Protein AF-A0A1H4DW10-F1 (afdb_monomer_lite)

Secondary structure (DSSP, 8-state):
-HHHHHHHHHHHHHHHHHHHHHHHHHHHHHHHHHHHHHHT-TTHHHHHHHHHHHSHHHHHHHHHTT----HHHHHHHHHHHHHT--HHHHT-TTSSSTT--

InterPro domains:
  IPR046247 Protein of unknown function DUF6280 [PF19796] (14-100)

Radius of gyration: 17.22 Å; chains: 1; bounding box: 52×32×48 Å

Foldseek 3Di:
DVVVVVVVVVVVVVLVVQLVVLLVVLLVLLQVLLVCCVPVHHPRSLVSLLVQLPDPVVCVSCVSNVHHSDVVVSVVSSVSSNVSDRSVVVPDPDPPPPPPD

Structure (mmCIF, N/CA/C/O backbone):
data_AF-A0A1H4DW10-F1
#
_entry.id   AF-A0A1H4DW10-F1
#
loop_
_atom_site.group_PDB
_atom_site.id
_atom_site.type_symbol
_atom_site.label_atom_id
_atom_site.label_alt_id
_atom_site.label_comp_id
_atom_site.label_asym_id
_atom_site.label_entity_id
_atom_site.label_seq_id
_atom_site.pdbx_PDB_ins_code
_atom_site.Cartn_x
_atom_site.Cartn_y
_atom_site.Cartn_z
_atom_site.occupancy
_atom_site.B_iso_or_equiv
_atom_site.auth_seq_id
_atom_site.auth_comp_id
_atom_site.auth_asym_id
_atom_site.auth_atom_id
_atom_site.pdbx_PDB_model_num
ATOM 1 N N . MET A 1 1 ? 27.324 -4.726 -30.928 1.00 59.50 1 MET A N 1
ATOM 2 C CA . MET A 1 1 ? 25.911 -4.898 -31.332 1.00 59.50 1 MET A CA 1
ATOM 3 C C . MET A 1 1 ? 25.207 -5.984 -30.522 1.00 59.50 1 MET A C 1
ATOM 5 O O . MET A 1 1 ? 24.262 -5.635 -29.838 1.00 59.50 1 MET A O 1
ATOM 9 N N . PHE A 1 2 ? 25.653 -7.252 -30.521 1.00 62.72 2 PHE A N 1
ATOM 10 C CA . PHE A 1 2 ? 25.025 -8.295 -29.680 1.00 62.72 2 PHE A CA 1
ATOM 11 C C . PHE A 1 2 ? 25.222 -8.064 -28.166 1.00 62.72 2 PHE A C 1
ATOM 13 O O . PHE A 1 2 ? 24.269 -8.185 -27.410 1.00 62.72 2 PHE A O 1
ATOM 20 N N . ASP A 1 3 ? 26.404 -7.600 -27.751 1.00 72.62 3 ASP A N 1
ATOM 21 C CA . ASP A 1 3 ? 26.753 -7.374 -26.334 1.00 72.62 3 ASP A CA 1
ATOM 22 C C . ASP A 1 3 ? 25.940 -6.236 -25.664 1.00 72.62 3 ASP A C 1
ATOM 24 O O . ASP A 1 3 ? 25.493 -6.340 -24.525 1.00 72.62 3 ASP A O 1
ATOM 28 N N . GLU A 1 4 ? 25.651 -5.156 -26.402 1.00 73.12 4 GLU A N 1
ATOM 29 C CA . GLU A 1 4 ? 24.793 -4.054 -25.925 1.00 73.12 4 GLU A CA 1
ATOM 30 C C . GLU A 1 4 ? 23.323 -4.478 -25.817 1.00 73.12 4 GLU A C 1
ATOM 32 O O . GLU A 1 4 ? 22.609 -4.047 -24.911 1.00 73.12 4 GLU A O 1
ATOM 37 N N . MET A 1 5 ? 22.870 -5.335 -26.735 1.00 69.62 5 MET A N 1
ATOM 38 C CA . MET A 1 5 ? 21.503 -5.849 -26.751 1.00 69.62 5 MET A CA 1
ATOM 39 C C . MET A 1 5 ? 21.269 -6.822 -25.587 1.00 69.62 5 MET A C 1
ATOM 41 O O . MET A 1 5 ? 20.242 -6.728 -24.913 1.00 69.62 5 MET A O 1
ATOM 45 N N . ASP A 1 6 ? 22.253 -7.672 -25.285 1.00 70.69 6 ASP A N 1
ATOM 46 C CA . ASP A 1 6 ? 22.239 -8.562 -24.120 1.00 70.69 6 ASP A CA 1
ATOM 47 C C . ASP A 1 6 ? 22.325 -7.783 -22.796 1.00 70.69 6 ASP A C 1
ATOM 49 O O . ASP A 1 6 ? 21.583 -8.081 -21.855 1.00 70.69 6 ASP A O 1
ATOM 53 N N . ALA A 1 7 ? 23.143 -6.727 -22.720 1.00 70.62 7 ALA A N 1
ATOM 54 C CA . ALA A 1 7 ? 23.207 -5.850 -21.548 1.00 70.62 7 ALA A CA 1
ATOM 55 C C . ALA A 1 7 ? 21.872 -5.126 -21.282 1.00 70.62 7 ALA A C 1
ATOM 57 O O . ALA A 1 7 ? 21.419 -5.047 -20.134 1.00 70.62 7 ALA A O 1
ATOM 58 N N . LEU A 1 8 ? 21.203 -4.641 -22.336 1.00 72.19 8 LEU A N 1
ATOM 59 C CA . LEU A 1 8 ? 19.864 -4.052 -22.241 1.00 72.19 8 LEU A CA 1
ATOM 60 C C . LEU A 1 8 ? 18.824 -5.086 -21.793 1.00 72.19 8 LEU A C 1
ATOM 62 O O . LEU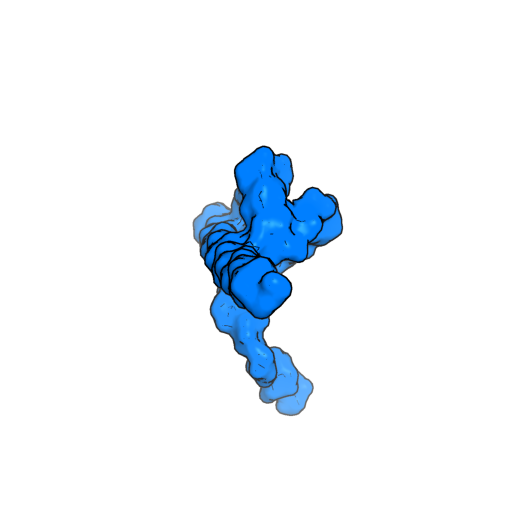 A 1 8 ? 18.044 -4.801 -20.883 1.00 72.19 8 LEU A O 1
ATOM 66 N N . ALA A 1 9 ? 18.833 -6.290 -22.374 1.00 68.06 9 ALA A N 1
ATOM 67 C CA . ALA A 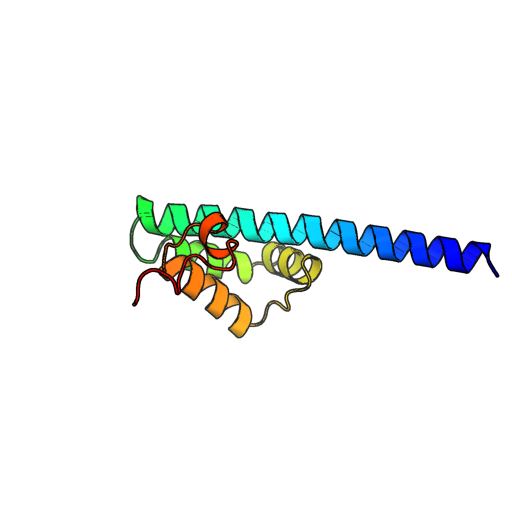1 9 ? 17.923 -7.374 -22.002 1.00 68.06 9 ALA A CA 1
ATOM 68 C C . ALA A 1 9 ? 18.100 -7.796 -20.533 1.00 68.06 9 ALA A C 1
ATOM 70 O O . ALA A 1 9 ? 17.117 -7.959 -19.803 1.00 68.06 9 ALA A O 1
ATOM 71 N N . TRP A 1 10 ? 19.346 -7.898 -20.061 1.00 65.75 10 TRP A N 1
ATOM 72 C CA . TRP A 1 10 ? 19.650 -8.172 -18.659 1.00 65.75 10 TRP A CA 1
ATOM 73 C C . TRP A 1 10 ? 19.153 -7.055 -17.735 1.00 65.75 10 TRP A C 1
ATOM 75 O O . TRP A 1 10 ? 18.532 -7.337 -16.708 1.00 65.75 10 TRP A O 1
ATOM 85 N N . GLY A 1 11 ? 19.366 -5.791 -18.113 1.00 78.06 11 GLY A N 1
ATOM 86 C CA . GLY A 1 11 ? 18.867 -4.625 -17.382 1.00 78.06 11 GLY A CA 1
ATOM 87 C C . GLY A 1 11 ? 17.340 -4.606 -17.259 1.00 78.06 11 GLY A C 1
ATOM 88 O O . GLY A 1 11 ? 16.816 -4.378 -16.168 1.00 78.06 11 GLY A O 1
ATOM 89 N N . GLN A 1 12 ? 16.621 -4.928 -18.338 1.00 78.19 12 GLN A N 1
ATOM 90 C CA . GLN A 1 12 ? 15.158 -5.046 -18.319 1.00 78.19 12 GLN A CA 1
ATOM 91 C C . GLN A 1 12 ? 14.692 -6.172 -17.388 1.00 78.19 12 GLN A C 1
ATOM 93 O O . GLN A 1 12 ? 13.848 -5.948 -16.521 1.00 78.19 12 GLN A O 1
ATOM 98 N N . ALA A 1 13 ? 15.301 -7.357 -17.479 1.00 79.19 13 ALA A N 1
ATOM 99 C CA . ALA A 1 13 ? 14.953 -8.485 -16.616 1.00 79.19 13 ALA A CA 1
ATOM 100 C C . ALA A 1 13 ? 15.219 -8.196 -15.123 1.00 79.19 13 ALA A C 1
ATOM 102 O O . ALA A 1 13 ? 14.480 -8.672 -14.256 1.00 79.19 13 ALA A O 1
ATOM 103 N N . GLN A 1 14 ? 16.262 -7.419 -14.802 1.00 81.31 14 GLN A N 1
ATOM 104 C CA . GLN A 1 14 ? 16.506 -6.925 -13.442 1.00 81.31 14 GLN A CA 1
ATOM 105 C C . GLN A 1 14 ? 15.432 -5.922 -13.000 1.00 81.31 14 GLN A C 1
ATOM 107 O O . GLN A 1 14 ? 14.930 -6.031 -11.880 1.00 81.31 14 GLN A O 1
ATOM 112 N N . GLY A 1 15 ? 15.031 -4.997 -13.876 1.00 86.31 15 GLY A N 1
ATOM 113 C CA . GLY A 1 15 ? 13.943 -4.049 -13.621 1.00 86.31 15 GLY A CA 1
ATOM 114 C C . GLY A 1 15 ? 12.611 -4.741 -13.315 1.00 86.31 15 GLY A C 1
ATOM 115 O O . GLY A 1 15 ? 11.937 -4.389 -12.346 1.00 86.31 15 GLY A O 1
ATOM 116 N N . ASP A 1 16 ? 12.270 -5.788 -14.066 1.00 88.94 16 ASP A N 1
ATOM 117 C CA . ASP A 1 16 ? 11.058 -6.582 -13.836 1.00 88.94 16 ASP A CA 1
ATOM 118 C C . ASP A 1 16 ? 11.092 -7.331 -12.501 1.00 88.94 16 ASP A C 1
ATOM 120 O O . ASP A 1 16 ? 10.090 -7.385 -11.781 1.00 88.94 16 ASP A O 1
ATOM 124 N N . ARG A 1 17 ? 12.246 -7.898 -12.131 1.00 88.50 17 ARG A N 1
ATOM 125 C CA . ARG A 1 17 ? 12.426 -8.524 -10.812 1.00 88.50 17 ARG A CA 1
ATOM 126 C C . ARG A 1 17 ? 12.283 -7.505 -9.687 1.00 88.50 17 ARG A C 1
ATOM 128 O O . ARG A 1 17 ? 11.578 -7.781 -8.719 1.00 88.50 17 ARG A O 1
ATOM 135 N N . ALA A 1 18 ? 12.889 -6.327 -9.827 1.00 89.94 18 ALA A N 1
ATOM 136 C CA . ALA A 1 18 ? 12.760 -5.252 -8.851 1.00 89.94 18 ALA A CA 1
ATOM 137 C C . ALA A 1 18 ? 11.295 -4.817 -8.692 1.00 89.94 18 ALA A C 1
ATOM 139 O O . ALA A 1 18 ? 10.801 -4.735 -7.570 1.00 89.94 18 ALA A O 1
ATOM 140 N N . ARG A 1 19 ? 10.556 -4.646 -9.796 1.00 93.31 19 ARG A N 1
ATOM 141 C CA . ARG A 1 19 ? 9.123 -4.309 -9.764 1.00 93.31 19 ARG A CA 1
ATOM 142 C C . ARG A 1 19 ? 8.298 -5.337 -8.990 1.00 93.31 19 ARG A C 1
ATOM 144 O O . ARG A 1 19 ? 7.441 -4.960 -8.191 1.00 93.31 19 ARG A O 1
ATOM 151 N N . LYS A 1 20 ? 8.573 -6.631 -9.184 1.00 93.06 20 LYS A N 1
ATOM 152 C CA . LYS A 1 20 ? 7.917 -7.717 -8.432 1.00 93.06 20 LYS A CA 1
ATOM 153 C C . LYS A 1 20 ? 8.223 -7.644 -6.936 1.00 93.06 20 LYS A C 1
ATOM 155 O O . LYS A 1 20 ? 7.313 -7.827 -6.133 1.00 93.06 20 LYS A O 1
ATOM 160 N N . LEU A 1 21 ? 9.464 -7.329 -6.562 1.00 94.56 21 LEU A N 1
ATOM 161 C CA . LEU A 1 21 ? 9.839 -7.124 -5.159 1.00 94.56 21 LEU A CA 1
ATOM 162 C C . LEU A 1 21 ? 9.067 -5.952 -4.542 1.00 94.56 21 LEU A C 1
ATOM 164 O O . LEU A 1 21 ? 8.462 -6.122 -3.489 1.00 94.56 21 LEU A O 1
ATOM 168 N N . PHE A 1 22 ? 8.998 -4.801 -5.216 1.00 96.00 22 PHE A N 1
ATOM 169 C CA . PHE A 1 22 ? 8.210 -3.659 -4.732 1.00 96.00 22 PHE A CA 1
ATOM 170 C C . PHE A 1 22 ? 6.710 -3.959 -4.671 1.00 96.00 22 PHE A C 1
ATOM 172 O O . PHE A 1 22 ? 6.046 -3.551 -3.724 1.00 96.00 22 PHE A O 1
ATOM 179 N N . SER A 1 23 ? 6.180 -4.735 -5.617 1.00 94.88 23 SER A N 1
ATOM 180 C CA . SER A 1 23 ? 4.789 -5.201 -5.561 1.00 94.88 23 SER A CA 1
ATOM 181 C C . SER A 1 23 ? 4.532 -6.047 -4.311 1.00 94.88 23 SER A C 1
ATOM 183 O O . SER A 1 23 ? 3.523 -5.860 -3.640 1.00 94.88 23 SER A O 1
ATOM 185 N N . ALA A 1 24 ? 5.467 -6.928 -3.940 1.00 94.50 24 ALA A N 1
ATOM 186 C CA . ALA A 1 24 ? 5.3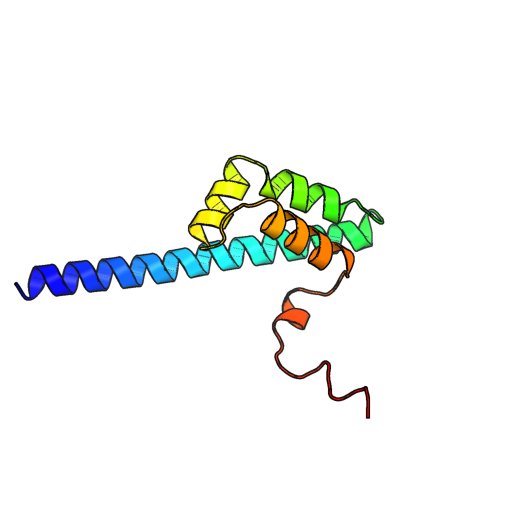67 -7.704 -2.706 1.00 94.50 24 ALA A CA 1
ATOM 187 C C . ALA A 1 24 ? 5.384 -6.816 -1.447 1.00 94.50 24 ALA A C 1
ATOM 189 O O . ALA A 1 24 ? 4.660 -7.105 -0.497 1.00 94.50 24 ALA A O 1
ATOM 190 N N . VAL A 1 25 ? 6.135 -5.706 -1.454 1.00 96.31 25 VAL A N 1
ATOM 191 C CA . VAL A 1 25 ? 6.082 -4.701 -0.374 1.00 96.31 25 VAL A CA 1
ATOM 192 C C . VAL A 1 25 ? 4.679 -4.102 -0.260 1.00 96.31 25 VAL A C 1
ATOM 194 O O . 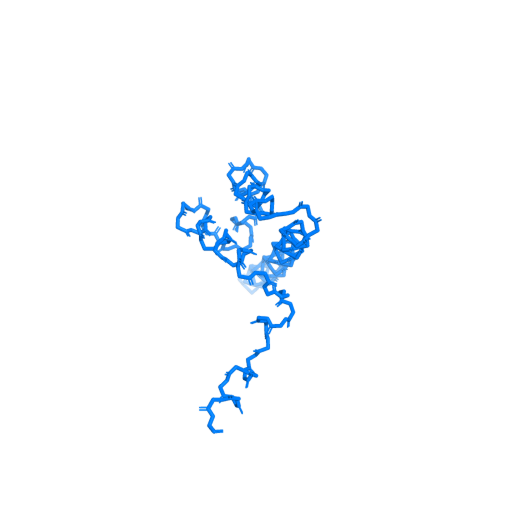VAL A 1 25 ? 4.147 -4.019 0.843 1.00 96.31 25 VAL A O 1
ATOM 197 N N . VAL A 1 26 ? 4.044 -3.739 -1.380 1.00 96.75 26 VAL A N 1
ATOM 198 C CA . VAL A 1 26 ? 2.666 -3.209 -1.383 1.00 96.75 26 VAL A CA 1
ATOM 199 C C . VAL A 1 26 ? 1.682 -4.220 -0.784 1.00 96.75 26 VAL A C 1
ATOM 201 O O . VAL A 1 26 ? 0.841 -3.841 0.029 1.00 96.75 26 VAL A O 1
ATOM 204 N N . LEU A 1 27 ? 1.806 -5.506 -1.132 1.00 94.94 27 LEU A N 1
ATOM 205 C CA . LEU A 1 27 ? 0.965 -6.566 -0.563 1.00 94.94 27 LEU A CA 1
ATOM 206 C C . LEU A 1 27 ? 1.160 -6.709 0.954 1.00 94.94 27 LEU A C 1
ATOM 208 O O . LEU A 1 27 ? 0.176 -6.858 1.674 1.00 94.94 27 LEU A O 1
ATOM 212 N N . ALA A 1 28 ? 2.398 -6.616 1.445 1.00 95.12 28 ALA A N 1
ATOM 213 C CA . ALA A 1 28 ? 2.686 -6.684 2.878 1.00 95.12 28 ALA A CA 1
ATOM 214 C C . ALA A 1 28 ? 2.057 -5.511 3.648 1.00 95.12 28 ALA A C 1
ATOM 216 O O . ALA A 1 28 ? 1.413 -5.720 4.673 1.00 95.12 28 ALA A O 1
ATOM 217 N N . VAL A 1 29 ? 2.170 -4.287 3.118 1.00 96.94 29 VAL A N 1
ATOM 218 C CA . VAL A 1 29 ? 1.546 -3.098 3.723 1.00 96.94 29 VAL A CA 1
ATOM 219 C C . VAL A 1 29 ? 0.016 -3.218 3.733 1.00 96.94 29 VAL A C 1
ATOM 221 O O . VAL A 1 29 ? -0.628 -2.816 4.702 1.00 96.94 29 VAL A O 1
ATOM 224 N N . LEU A 1 30 ? -0.584 -3.795 2.685 1.00 96.62 30 LEU A N 1
ATOM 225 C CA . LEU A 1 30 ? -2.024 -4.061 2.645 1.00 96.62 30 LEU A CA 1
ATOM 226 C C . LEU A 1 30 ? -2.461 -5.083 3.701 1.00 96.62 30 LEU A C 1
ATOM 228 O O . LEU A 1 30 ? -3.483 -4.866 4.350 1.00 96.62 30 LEU A O 1
ATOM 232 N N . ASP A 1 31 ? -1.706 -6.166 3.898 1.00 95.50 31 ASP A N 1
ATOM 233 C CA . ASP A 1 31 ? -2.006 -7.159 4.936 1.00 95.50 31 ASP A CA 1
ATOM 234 C C . ASP A 1 31 ? -1.936 -6.545 6.347 1.00 95.50 31 ASP A C 1
ATOM 236 O O . ASP A 1 31 ? -2.811 -6.815 7.179 1.00 95.50 31 ASP A O 1
ATOM 240 N N . ASP A 1 32 ? -0.954 -5.676 6.609 1.00 95.75 32 ASP A N 1
ATOM 241 C CA . ASP A 1 32 ? -0.847 -4.942 7.876 1.00 95.75 32 ASP A CA 1
ATOM 242 C C . ASP A 1 32 ? -2.033 -3.988 8.078 1.00 95.75 32 ASP A C 1
ATOM 244 O O . ASP A 1 32 ? -2.672 -4.005 9.131 1.00 95.75 32 ASP A O 1
ATOM 248 N N . ALA A 1 33 ? -2.415 -3.230 7.048 1.00 97.12 33 ALA A N 1
ATOM 249 C CA . ALA A 1 33 ? -3.568 -2.337 7.117 1.00 97.12 33 ALA A CA 1
ATOM 250 C C . ALA A 1 33 ? -4.892 -3.100 7.328 1.00 97.12 33 ALA A C 1
ATOM 252 O O . ALA A 1 33 ? -5.710 -2.699 8.153 1.00 97.12 33 ALA A O 1
ATOM 253 N N . VAL A 1 34 ? -5.104 -4.236 6.652 1.00 95.88 34 VAL A N 1
ATOM 254 C CA . VAL A 1 34 ? -6.274 -5.111 6.878 1.00 95.88 34 VAL A CA 1
ATOM 255 C C . VAL A 1 34 ? -6.294 -5.651 8.307 1.00 95.88 34 VAL A C 1
ATOM 257 O O . VAL A 1 34 ? -7.355 -5.780 8.924 1.00 95.88 34 VAL A O 1
ATOM 260 N N . ARG A 1 35 ? -5.129 -6.000 8.854 1.00 94.75 35 ARG A N 1
ATOM 261 C CA . ARG A 1 35 ? -5.012 -6.446 10.241 1.00 94.75 35 ARG A CA 1
ATOM 262 C C . ARG A 1 35 ? -5.384 -5.327 11.214 1.00 94.75 35 ARG A C 1
ATOM 264 O O . ARG A 1 35 ? -6.088 -5.616 12.184 1.00 94.75 35 ARG A O 1
ATOM 271 N N . ASP A 1 36 ? -4.938 -4.102 10.971 1.00 94.88 36 ASP A N 1
ATOM 272 C CA . ASP A 1 36 ? -5.252 -2.940 11.807 1.00 94.88 36 ASP A CA 1
ATOM 273 C C . ASP A 1 36 ? -6.744 -2.600 11.763 1.00 94.88 36 ASP A C 1
ATOM 275 O O . ASP A 1 36 ? -7.357 -2.422 12.817 1.00 94.88 36 ASP A O 1
ATOM 279 N N . GLU A 1 37 ? -7.357 -2.645 10.576 1.00 95.50 37 GLU A N 1
ATOM 280 C CA . GLU A 1 37 ? -8.804 -2.462 10.385 1.00 95.50 37 GLU A CA 1
ATOM 281 C C . GLU A 1 37 ? -9.625 -3.445 11.241 1.00 95.50 37 GLU A C 1
ATOM 283 O O . GLU A 1 37 ? -10.657 -3.088 11.807 1.00 95.50 37 GLU A O 1
ATOM 288 N N . LYS A 1 38 ? -9.143 -4.686 11.394 1.00 92.25 38 LYS A N 1
ATOM 289 C CA . LYS A 1 38 ? -9.801 -5.725 12.205 1.00 92.25 38 LYS A CA 1
ATOM 290 C C . LYS A 1 38 ? -9.516 -5.631 13.700 1.00 92.25 38 LYS A C 1
ATOM 292 O O . LYS A 1 38 ? -10.372 -6.004 14.497 1.00 92.25 38 LYS A O 1
ATOM 297 N N . LYS A 1 39 ? -8.293 -5.258 14.088 1.00 93.81 39 LYS A N 1
ATOM 298 C CA . LYS A 1 39 ? -7.833 -5.333 15.487 1.00 93.81 39 LYS A CA 1
ATOM 299 C C . LYS A 1 39 ? -8.063 -4.050 16.268 1.00 93.81 39 LYS A C 1
ATOM 301 O O . LYS A 1 39 ? -8.378 -4.128 17.450 1.00 93.81 39 LYS A O 1
ATOM 306 N N . ILE A 1 40 ? -7.838 -2.902 15.637 1.00 92.06 40 ILE A N 1
ATOM 307 C CA . ILE A 1 40 ? -7.918 -1.591 16.287 1.00 92.06 40 ILE A CA 1
ATOM 308 C C . ILE A 1 40 ? -9.353 -1.074 16.198 1.00 92.06 40 ILE A C 1
ATOM 310 O O . ILE A 1 40 ? -9.912 -0.620 17.192 1.00 92.06 40 ILE A O 1
ATOM 314 N N . GLY A 1 41 ? -9.962 -1.203 15.022 1.00 87.56 41 GLY A N 1
ATOM 315 C CA . GLY A 1 41 ? -11.353 -0.853 14.782 1.00 87.56 41 GLY A CA 1
ATOM 316 C C . GLY A 1 41 ? -11.571 -0.257 13.391 1.00 87.56 41 GLY A C 1
ATOM 317 O O . GLY A 1 41 ? -10.601 0.031 12.680 1.00 87.56 41 GLY A O 1
ATOM 318 N N . PRO A 1 42 ? -12.843 -0.049 13.008 1.00 90.62 42 PRO A N 1
ATOM 319 C CA . PRO A 1 42 ? -13.198 0.483 11.698 1.00 90.62 42 PRO A CA 1
ATOM 320 C C . PRO A 1 42 ? -12.518 1.829 11.419 1.00 90.62 42 PRO A C 1
ATOM 322 O O . PRO A 1 42 ? -12.596 2.754 12.227 1.00 90.62 42 PRO A O 1
ATOM 325 N N . GLY A 1 43 ? -11.876 1.944 10.260 1.00 92.56 43 GLY A N 1
ATOM 326 C CA . GLY A 1 43 ? -11.184 3.138 9.784 1.00 92.56 43 GLY A CA 1
ATOM 327 C C . GLY A 1 43 ? -9.689 3.202 10.104 1.00 92.56 43 GLY A C 1
ATOM 328 O O . GLY A 1 43 ? -8.981 3.944 9.425 1.00 92.56 43 GLY A O 1
ATOM 329 N N . ALA A 1 44 ? -9.184 2.428 11.071 1.00 95.00 44 ALA A N 1
ATOM 330 C CA . ALA A 1 44 ? -7.776 2.490 11.473 1.00 95.00 44 ALA A CA 1
ATOM 331 C C . ALA A 1 44 ? -6.821 2.017 10.362 1.00 95.00 44 ALA A C 1
ATOM 333 O O . ALA A 1 44 ? -5.809 2.662 10.075 1.00 95.00 44 ALA A O 1
ATOM 334 N N . GLY A 1 45 ? -7.162 0.915 9.691 1.00 96.88 45 GLY A N 1
ATOM 335 C CA . GLY A 1 45 ? -6.385 0.391 8.573 1.00 96.88 45 GLY A CA 1
ATOM 336 C C . GLY A 1 45 ? -6.495 1.285 7.346 1.00 96.88 45 GLY A C 1
ATOM 337 O O . GLY A 1 45 ? -5.496 1.567 6.682 1.00 96.88 45 GLY A O 1
ATOM 338 N N . VAL A 1 46 ? -7.704 1.783 7.072 1.00 97.56 46 VAL A N 1
ATOM 339 C CA . VAL A 1 46 ? -7.967 2.729 5.979 1.00 97.56 46 VAL A CA 1
ATOM 340 C C . VAL A 1 46 ? -7.149 4.013 6.132 1.00 97.56 46 VAL A C 1
ATOM 342 O O . VAL A 1 46 ? -6.567 4.493 5.155 1.00 97.56 46 VAL A O 1
ATOM 345 N N . GLU A 1 47 ? -7.079 4.576 7.338 1.00 97.81 47 GLU A N 1
ATOM 346 C CA . GLU A 1 47 ? -6.258 5.754 7.619 1.00 97.81 47 GLU A CA 1
ATOM 347 C C . GLU A 1 47 ? -4.773 5.449 7.399 1.00 97.81 47 GLU A C 1
ATOM 349 O O . GLU A 1 47 ? -4.090 6.199 6.696 1.00 97.81 47 GLU A O 1
ATOM 354 N N . SER A 1 48 ? -4.293 4.321 7.933 1.00 97.44 48 SER A N 1
ATOM 355 C CA . SER A 1 48 ? -2.902 3.877 7.810 1.00 97.44 48 SER A CA 1
ATOM 356 C C . SER A 1 48 ? -2.464 3.741 6.346 1.00 97.44 48 SER A C 1
ATOM 358 O O . SER A 1 48 ? -1.499 4.391 5.927 1.00 97.44 48 SER A O 1
ATOM 360 N N . ILE A 1 49 ? -3.216 2.993 5.524 1.00 98.00 49 ILE A N 1
ATOM 361 C CA . ILE A 1 49 ? -2.870 2.781 4.109 1.00 98.00 49 ILE A CA 1
ATOM 362 C C . ILE A 1 49 ? -2.949 4.077 3.301 1.00 98.00 49 ILE A C 1
ATOM 364 O O . ILE A 1 49 ? -2.082 4.342 2.470 1.00 98.00 49 ILE A O 1
ATOM 368 N N . THR A 1 50 ? -3.948 4.923 3.569 1.00 98.25 50 THR A N 1
ATOM 369 C CA . THR A 1 50 ? -4.131 6.198 2.862 1.00 98.25 50 THR A CA 1
ATOM 370 C C . THR A 1 50 ? -2.996 7.164 3.190 1.00 98.25 50 THR A C 1
ATOM 372 O O . THR A 1 50 ? -2.429 7.796 2.296 1.00 98.25 50 THR A O 1
ATOM 375 N N . ARG A 1 51 ? -2.626 7.267 4.472 1.00 98.31 51 ARG A N 1
ATOM 376 C CA . ARG A 1 51 ? -1.507 8.095 4.931 1.00 98.31 51 ARG A CA 1
ATOM 377 C C . ARG A 1 51 ? -0.191 7.613 4.333 1.00 98.31 51 ARG A C 1
ATOM 379 O O . ARG A 1 51 ? 0.581 8.433 3.836 1.00 98.31 51 ARG A O 1
ATOM 386 N N . TRP A 1 52 ? 0.060 6.306 4.363 1.00 98.44 52 TRP A N 1
ATOM 387 C CA . TRP A 1 52 ? 1.262 5.721 3.778 1.00 98.44 52 TRP A CA 1
ATOM 388 C C . TRP A 1 52 ? 1.325 5.964 2.267 1.00 98.44 52 TRP A C 1
ATOM 390 O O . TRP A 1 52 ? 2.325 6.495 1.788 1.00 98.44 52 TRP A O 1
ATOM 400 N N . ALA A 1 53 ? 0.256 5.680 1.522 1.00 98.31 53 ALA A N 1
ATOM 401 C CA . ALA A 1 53 ? 0.232 5.811 0.064 1.00 98.31 53 ALA A CA 1
ATOM 402 C C . ALA A 1 53 ? 0.406 7.264 -0.419 1.00 98.31 53 ALA A C 1
ATOM 404 O O . ALA A 1 53 ? 0.932 7.496 -1.505 1.00 98.31 53 ALA A O 1
ATOM 405 N N . ARG A 1 54 ? 0.016 8.250 0.401 1.00 98.31 54 ARG A N 1
ATOM 406 C CA . ARG A 1 54 ? 0.248 9.683 0.140 1.00 98.31 54 ARG A CA 1
ATOM 407 C C . ARG A 1 54 ? 1.622 10.181 0.598 1.00 98.31 54 ARG A C 1
ATOM 409 O O . ARG A 1 54 ? 2.036 11.268 0.191 1.00 98.31 54 ARG A O 1
ATOM 416 N N . SER A 1 55 ? 2.330 9.421 1.431 1.00 98.50 55 SER A N 1
ATOM 417 C CA . SER A 1 55 ? 3.673 9.775 1.900 1.00 98.50 55 SER A CA 1
ATOM 418 C C . SER A 1 55 ? 4.698 9.736 0.764 1.00 98.50 55 SER A C 1
ATOM 420 O O . SER A 1 55 ? 4.503 9.061 -0.246 1.00 98.50 55 SER A O 1
ATOM 422 N N . LYS A 1 56 ? 5.824 10.440 0.932 1.00 98.12 56 LYS A N 1
ATOM 423 C CA . LYS A 1 56 ? 6.911 10.443 -0.058 1.00 98.12 56 LYS A CA 1
ATOM 424 C C . LYS A 1 56 ? 7.396 9.022 -0.366 1.00 98.12 56 LYS A C 1
ATOM 426 O O . LYS A 1 56 ? 7.505 8.662 -1.534 1.00 98.12 56 LYS A O 1
ATOM 431 N N . ASP A 1 57 ? 7.630 8.224 0.671 1.00 97.62 57 ASP A N 1
ATOM 432 C CA . ASP A 1 57 ? 8.175 6.874 0.522 1.00 97.62 57 ASP A CA 1
ATOM 433 C C . ASP A 1 57 ? 7.140 5.908 -0.060 1.00 97.62 57 ASP A C 1
ATOM 435 O O . ASP A 1 57 ? 7.460 5.143 -0.967 1.00 97.62 57 ASP A O 1
ATOM 439 N N . GLY A 1 58 ? 5.877 5.994 0.373 1.00 98.12 58 GLY A N 1
ATOM 440 C CA . GLY A 1 58 ? 4.800 5.178 -0.191 1.00 98.12 58 GLY A CA 1
ATOM 441 C C . GLY A 1 58 ? 4.576 5.455 -1.677 1.00 98.12 58 GLY A C 1
ATOM 442 O O . GLY A 1 58 ? 4.476 4.519 -2.467 1.00 98.12 58 GLY A O 1
ATOM 443 N N . ARG A 1 59 ? 4.608 6.727 -2.095 1.00 98.31 59 ARG A N 1
ATOM 444 C CA . ARG A 1 59 ? 4.530 7.101 -3.518 1.00 98.31 59 ARG A CA 1
ATOM 445 C C . ARG A 1 59 ? 5.685 6.522 -4.332 1.00 98.31 59 ARG A C 1
ATOM 447 O O . ARG A 1 59 ? 5.456 6.069 -5.448 1.00 98.31 59 ARG A O 1
ATOM 454 N N . LEU A 1 60 ? 6.904 6.509 -3.787 1.00 97.81 60 LEU A N 1
ATOM 455 C CA . LEU A 1 60 ? 8.057 5.894 -4.451 1.00 97.81 60 LEU A CA 1
ATOM 456 C C . LEU A 1 60 ? 7.890 4.376 -4.580 1.00 97.81 60 LEU A C 1
ATOM 458 O O . LEU A 1 60 ? 8.096 3.842 -5.665 1.00 97.81 60 LEU A O 1
ATOM 462 N N . VAL A 1 61 ? 7.461 3.693 -3.515 1.00 97.94 61 VAL A N 1
ATOM 463 C CA . VAL A 1 61 ? 7.209 2.242 -3.537 1.00 97.94 61 VAL A CA 1
ATOM 464 C C . VAL A 1 61 ? 6.131 1.880 -4.558 1.00 97.94 61 VAL A C 1
ATOM 466 O O . VAL A 1 61 ? 6.333 0.953 -5.340 1.00 97.94 61 VAL A O 1
ATOM 469 N N . LEU A 1 62 ? 5.022 2.624 -4.598 1.00 97.88 62 LEU A N 1
ATOM 470 C CA . LEU A 1 62 ? 3.944 2.417 -5.568 1.00 97.88 62 LEU A CA 1
ATOM 471 C C . LEU A 1 62 ? 4.448 2.586 -7.005 1.00 97.88 62 LEU A C 1
ATOM 473 O O . LEU A 1 62 ? 4.273 1.679 -7.819 1.00 97.88 62 LEU A O 1
ATOM 477 N N . SER A 1 63 ? 5.169 3.672 -7.295 1.00 97.06 63 SER A N 1
ATOM 478 C CA . SER A 1 63 ? 5.763 3.893 -8.617 1.00 97.06 63 SER A CA 1
ATOM 479 C C . SER A 1 63 ? 6.739 2.778 -9.003 1.00 97.06 63 SER A C 1
ATOM 481 O O . SER A 1 63 ? 6.695 2.279 -10.127 1.00 97.06 63 SER A O 1
ATOM 483 N N . CYS A 1 64 ? 7.589 2.327 -8.075 1.00 96.06 64 CYS A N 1
ATOM 484 C CA . CYS A 1 64 ? 8.507 1.211 -8.304 1.00 96.06 64 CYS A CA 1
ATOM 485 C C . CYS A 1 64 ? 7.782 -0.131 -8.503 1.00 96.06 64 CYS A C 1
ATOM 487 O O . CYS A 1 64 ? 8.284 -0.986 -9.232 1.00 96.06 64 CYS A O 1
ATOM 489 N N . ALA A 1 65 ? 6.599 -0.310 -7.910 1.00 96.75 65 ALA A N 1
ATOM 490 C CA . ALA A 1 65 ? 5.712 -1.448 -8.151 1.00 96.75 65 ALA A CA 1
ATOM 491 C C . ALA A 1 65 ? 4.939 -1.343 -9.483 1.00 96.75 65 ALA A C 1
ATOM 493 O O . ALA A 1 65 ? 4.279 -2.298 -9.886 1.00 96.75 65 ALA A O 1
ATOM 494 N N . GLY A 1 66 ? 5.042 -0.220 -10.201 1.00 95.50 66 GLY A N 1
ATOM 495 C CA . GLY A 1 66 ? 4.300 0.031 -11.439 1.00 95.50 66 GLY A CA 1
ATOM 496 C C . GLY A 1 66 ? 2.869 0.530 -11.216 1.00 95.50 66 GLY A C 1
ATOM 497 O O . GLY A 1 66 ? 2.049 0.435 -12.126 1.00 95.50 66 GLY A O 1
ATOM 498 N N . ILE A 1 67 ? 2.562 1.048 -10.025 1.00 96.75 67 ILE A N 1
ATOM 499 C CA . ILE A 1 67 ? 1.281 1.666 -9.677 1.00 96.75 67 ILE A CA 1
ATOM 500 C C . ILE A 1 67 ? 1.470 3.182 -9.677 1.00 96.75 67 ILE A C 1
ATOM 502 O O . ILE A 1 67 ? 2.270 3.708 -8.908 1.00 96.75 67 ILE A O 1
ATOM 506 N N . ASP A 1 68 ? 0.708 3.896 -10.503 1.00 97.19 68 ASP A N 1
ATOM 507 C CA . ASP A 1 68 ? 0.686 5.359 -10.459 1.00 97.19 68 ASP A CA 1
ATOM 508 C C . ASP A 1 68 ? -0.037 5.828 -9.178 1.00 97.19 68 ASP A C 1
ATOM 510 O O . ASP A 1 68 ? -1.219 5.494 -9.002 1.00 97.19 68 ASP A O 1
ATOM 514 N N . PRO A 1 69 ? 0.628 6.566 -8.261 1.00 96.06 69 PRO A N 1
ATOM 515 C CA . PRO A 1 69 ? 0.066 6.960 -6.969 1.00 96.06 69 PRO A CA 1
ATOM 516 C C . PRO A 1 69 ? -0.937 8.121 -7.097 1.00 96.06 69 PRO A C 1
ATOM 518 O O . PRO A 1 69 ? -0.777 9.194 -6.510 1.00 96.06 69 PRO A O 1
ATOM 521 N N . THR A 1 70 ? -1.989 7.901 -7.879 1.00 97.94 70 THR A N 1
ATOM 522 C CA . THR A 1 70 ? -3.142 8.793 -8.015 1.00 97.94 70 THR A CA 1
ATOM 523 C C . THR A 1 70 ? -4.112 8.608 -6.853 1.00 97.94 70 THR A C 1
ATOM 525 O O . THR A 1 70 ? -4.180 7.542 -6.241 1.00 97.94 70 THR A O 1
ATOM 528 N N . GLU A 1 71 ? -4.962 9.603 -6.600 1.00 98.00 71 GLU A N 1
ATOM 529 C CA . GLU A 1 71 ? -6.032 9.478 -5.599 1.00 98.00 71 GLU A CA 1
ATOM 530 C C . GLU A 1 71 ? -7.008 8.330 -5.911 1.00 98.00 71 GLU A C 1
ATOM 532 O O . GLU A 1 71 ? -7.560 7.726 -4.994 1.00 98.00 71 GLU A O 1
ATOM 537 N N . ARG A 1 72 ? -7.161 7.948 -7.189 1.00 97.69 72 ARG A N 1
ATOM 538 C CA . ARG A 1 72 ? -7.913 6.745 -7.575 1.00 97.69 72 ARG A CA 1
ATOM 539 C C . ARG A 1 72 ? -7.245 5.471 -7.054 1.00 97.69 72 ARG A C 1
ATOM 541 O O . ARG A 1 72 ? -7.935 4.607 -6.519 1.00 97.69 72 ARG A O 1
ATOM 548 N N . ALA A 1 73 ? -5.927 5.344 -7.213 1.00 97.50 73 ALA A N 1
ATOM 549 C CA . ALA A 1 73 ? -5.183 4.193 -6.707 1.00 97.50 73 ALA A CA 1
ATOM 550 C C . ALA A 1 73 ? -5.251 4.131 -5.174 1.00 97.50 73 ALA A C 1
ATOM 552 O O . ALA A 1 73 ? -5.573 3.084 -4.619 1.00 97.50 73 ALA A O 1
ATOM 553 N N . VAL A 1 74 ? -5.049 5.267 -4.498 1.00 98.25 74 VAL A N 1
ATOM 554 C CA . VAL A 1 74 ? -5.167 5.372 -3.034 1.00 98.25 74 VAL A CA 1
ATOM 555 C C . VAL A 1 74 ? -6.571 4.978 -2.558 1.00 98.25 74 VAL A C 1
ATOM 557 O O . VAL A 1 74 ? -6.701 4.186 -1.626 1.00 98.25 74 VAL A O 1
ATOM 560 N N . GLY A 1 75 ? -7.621 5.465 -3.226 1.00 98.19 75 GLY A N 1
ATOM 561 C CA . GLY A 1 75 ? -9.008 5.101 -2.932 1.00 98.19 75 GLY A CA 1
ATOM 562 C C . GLY A 1 75 ? -9.278 3.602 -3.083 1.00 98.19 75 GLY A C 1
ATOM 563 O O . GLY A 1 75 ? -9.924 3.013 -2.219 1.00 98.19 75 GLY A O 1
ATOM 564 N N . GLY A 1 76 ? -8.723 2.967 -4.118 1.00 97.00 76 GLY A N 1
ATOM 565 C CA . GLY A 1 76 ? -8.825 1.518 -4.316 1.00 97.00 76 GLY A CA 1
ATOM 566 C C . GLY A 1 76 ? -8.135 0.706 -3.215 1.00 97.00 76 GLY A C 1
ATOM 567 O O . GLY A 1 76 ? -8.701 -0.274 -2.733 1.00 97.00 76 GLY A O 1
ATOM 568 N N . LEU A 1 77 ? -6.949 1.132 -2.761 1.00 97.19 77 LEU A N 1
ATOM 569 C CA . LEU A 1 77 ? -6.254 0.503 -1.627 1.00 97.19 77 LEU A CA 1
ATOM 570 C C . LEU A 1 77 ? -7.073 0.629 -0.333 1.00 97.19 77 LEU A C 1
ATOM 572 O O . LEU A 1 77 ? -7.236 -0.342 0.401 1.00 97.19 77 LEU A O 1
ATOM 576 N N . ALA A 1 78 ? -7.635 1.812 -0.076 1.00 97.69 78 ALA A N 1
ATOM 577 C CA . ALA A 1 78 ? -8.506 2.059 1.068 1.00 97.69 78 ALA A CA 1
ATOM 578 C C . ALA A 1 78 ? -9.782 1.201 1.031 1.00 97.69 78 ALA A C 1
ATOM 580 O O . ALA A 1 78 ? -10.193 0.651 2.051 1.00 97.69 78 ALA A O 1
ATOM 581 N N . GLU A 1 79 ? -10.416 1.071 -0.133 1.00 96.69 79 GLU A N 1
ATOM 582 C CA . GLU A 1 79 ? -11.596 0.223 -0.306 1.00 96.69 79 GLU A CA 1
ATOM 583 C C . GLU A 1 79 ? -11.270 -1.255 -0.078 1.00 96.69 79 GLU A C 1
ATOM 585 O O . GLU A 1 79 ? -12.003 -1.936 0.639 1.00 96.69 79 GLU A O 1
ATOM 590 N N . PHE A 1 80 ? -10.144 -1.731 -0.613 1.00 95.31 80 PHE A N 1
ATOM 591 C CA . PHE A 1 80 ? -9.658 -3.087 -0.373 1.00 95.31 80 PHE A CA 1
ATOM 592 C C . PHE A 1 80 ? -9.493 -3.368 1.126 1.00 95.31 80 PHE A C 1
ATOM 594 O O . PHE A 1 80 ? -10.014 -4.361 1.632 1.00 95.31 80 PHE A O 1
ATOM 601 N N . VAL A 1 81 ? -8.824 -2.467 1.852 1.00 96.25 81 VAL A N 1
ATOM 602 C CA . VAL A 1 81 ? -8.620 -2.609 3.301 1.00 96.25 81 VAL A CA 1
ATOM 603 C C . VAL A 1 81 ? -9.951 -2.620 4.049 1.00 96.25 81 VAL A C 1
ATOM 605 O O . VAL A 1 81 ? -10.146 -3.461 4.925 1.00 96.25 81 VAL A O 1
ATOM 608 N N . ARG A 1 82 ? -10.900 -1.762 3.655 1.00 95.31 82 ARG A N 1
ATOM 609 C CA . ARG A 1 82 ? -12.240 -1.695 4.257 1.00 95.31 82 ARG A CA 1
ATOM 610 C C . ARG A 1 82 ? -13.041 -2.987 4.089 1.00 95.31 82 ARG A C 1
ATOM 612 O O . ARG A 1 82 ? -13.802 -3.334 4.986 1.00 95.31 82 ARG A O 1
ATOM 619 N N . ARG A 1 83 ? -12.873 -3.718 2.977 1.00 92.31 83 ARG A N 1
ATOM 620 C CA . ARG A 1 83 ? -13.486 -5.053 2.813 1.00 92.31 83 ARG A CA 1
ATOM 621 C C . ARG A 1 83 ? -12.946 -6.065 3.823 1.00 92.31 83 ARG A C 1
ATOM 623 O O . ARG A 1 83 ? -13.619 -7.041 4.137 1.00 92.31 83 ARG A O 1
ATOM 630 N N . GLY A 1 84 ? -11.740 -5.844 4.348 1.00 87.06 84 GLY A N 1
ATOM 631 C CA . GLY A 1 84 ? -11.141 -6.698 5.367 1.00 87.06 84 GLY A CA 1
ATOM 632 C C . GLY A 1 84 ? -10.793 -8.102 4.860 1.00 87.06 84 GLY A C 1
ATOM 633 O O . GLY A 1 84 ? -10.630 -9.028 5.657 1.00 87.06 84 GLY A O 1
ATOM 634 N N . GLU A 1 85 ? -10.684 -8.306 3.552 1.00 85.81 85 GLU A N 1
ATOM 635 C CA . GLU A 1 85 ? -10.274 -9.584 2.971 1.00 85.81 85 GLU A CA 1
ATOM 636 C C . GLU A 1 85 ? -8.766 -9.793 3.155 1.00 85.81 85 GLU A C 1
ATOM 638 O O . GLU A 1 85 ? -7.982 -8.850 3.070 1.00 85.81 85 GLU A O 1
ATOM 643 N N . ARG A 1 86 ? -8.328 -11.034 3.416 1.00 81.25 86 ARG A N 1
ATOM 644 C CA . ARG A 1 86 ? -6.884 -11.329 3.420 1.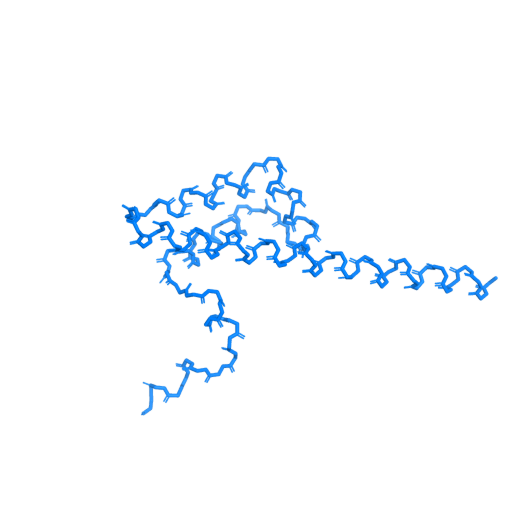00 81.25 86 ARG A CA 1
ATOM 645 C C . ARG A 1 86 ? -6.343 -11.196 2.003 1.00 81.25 86 ARG A C 1
ATOM 647 O O . ARG A 1 86 ? -6.936 -11.766 1.087 1.00 81.25 86 ARG A O 1
ATOM 654 N N . VAL A 1 87 ? -5.189 -10.551 1.835 1.00 84.19 87 VAL A N 1
ATOM 655 C CA . VAL A 1 87 ? -4.559 -10.369 0.518 1.00 84.19 87 VAL A CA 1
ATOM 656 C C . VAL A 1 87 ? -4.346 -11.715 -0.174 1.00 84.19 87 VAL A C 1
ATOM 658 O O . VAL A 1 87 ? -4.681 -11.873 -1.343 1.00 84.19 87 VAL A O 1
ATOM 661 N N . SER A 1 88 ? -3.921 -12.737 0.570 1.00 79.19 88 SER A N 1
ATOM 662 C CA . SER A 1 88 ? -3.774 -14.104 0.055 1.00 79.19 88 SER A CA 1
ATOM 663 C C . SER A 1 88 ? -5.071 -14.748 -0.447 1.00 79.19 88 SER A C 1
ATOM 665 O O . SER A 1 88 ? -5.005 -15.609 -1.317 1.00 79.19 88 SER A O 1
ATOM 667 N N . SER A 1 89 ? -6.234 -14.347 0.073 1.00 73.50 89 SER A N 1
ATOM 668 C CA . SER A 1 89 ? -7.542 -14.806 -0.410 1.00 73.50 89 SER A CA 1
ATOM 669 C C . SER A 1 89 ? -7.914 -14.110 -1.714 1.00 73.50 89 SER A C 1
ATOM 671 O O . SER A 1 89 ? -8.356 -14.770 -2.645 1.00 73.50 89 SER A O 1
ATOM 673 N N . ALA A 1 90 ? -7.671 -12.800 -1.806 1.00 73.62 90 ALA A N 1
ATOM 674 C CA . ALA A 1 90 ? -7.933 -12.012 -3.010 1.00 73.62 90 ALA A CA 1
ATOM 675 C C . ALA A 1 90 ? -7.032 -12.399 -4.200 1.00 73.62 90 ALA A C 1
ATOM 677 O O . ALA A 1 90 ? -7.386 -12.160 -5.350 1.00 73.62 90 ALA A O 1
ATOM 678 N N . LEU A 1 91 ? -5.874 -13.016 -3.936 1.00 74.56 91 LEU A N 1
ATOM 679 C CA . LEU A 1 91 ? -4.976 -13.550 -4.967 1.00 74.56 91 LEU A CA 1
ATOM 680 C C . LEU A 1 91 ? -5.445 -14.892 -5.560 1.00 74.56 91 LEU A C 1
ATOM 682 O O . LEU A 1 91 ? -4.901 -15.322 -6.578 1.00 74.56 91 LEU A O 1
ATOM 686 N N . ARG A 1 92 ? -6.421 -15.578 -4.947 1.00 71.00 92 ARG A N 1
ATOM 687 C CA . ARG A 1 92 ? -6.958 -16.845 -5.465 1.00 71.00 92 ARG A CA 1
ATOM 688 C C . ARG A 1 92 ? -7.977 -16.534 -6.560 1.00 71.00 92 ARG A C 1
ATOM 690 O O . ARG A 1 92 ? -9.073 -16.059 -6.284 1.00 71.00 92 ARG A O 1
ATOM 697 N N . LEU A 1 93 ? -7.622 -16.814 -7.811 1.00 49.00 93 LEU A N 1
ATOM 698 C CA . LEU A 1 93 ? -8.576 -16.791 -8.917 1.00 49.00 93 LEU A CA 1
ATOM 699 C C . LEU A 1 93 ? -9.500 -18.022 -8.782 1.00 49.00 93 LEU A C 1
ATOM 701 O O . LEU A 1 93 ? -9.019 -19.140 -8.950 1.00 49.00 93 LEU A O 1
ATOM 705 N N . GLY A 1 94 ? -10.792 -17.836 -8.475 1.00 52.56 94 GLY A N 1
ATOM 706 C CA . GLY A 1 94 ? -11.813 -18.891 -8.643 1.00 52.56 94 GLY A CA 1
ATOM 707 C C . GLY A 1 94 ? -12.650 -19.333 -7.432 1.00 52.56 94 GLY A C 1
ATOM 708 O O . GLY A 1 94 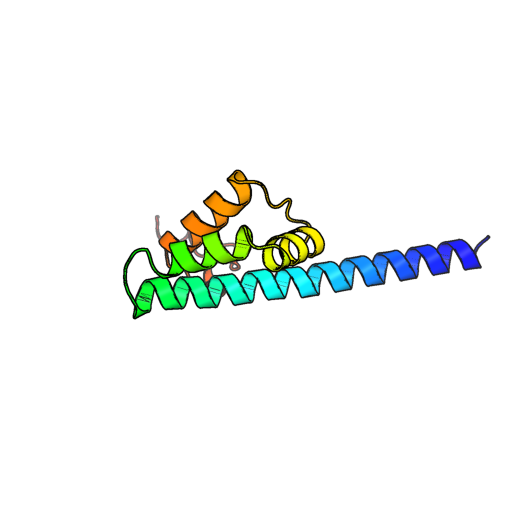? -13.566 -20.121 -7.633 1.00 52.56 94 GLY A O 1
ATOM 709 N N . ASP A 1 95 ? -12.430 -18.831 -6.213 1.00 49.69 95 ASP A N 1
ATOM 710 C CA . ASP A 1 95 ? -13.189 -19.310 -5.032 1.00 49.69 95 ASP A CA 1
ATOM 711 C C . ASP A 1 95 ? -14.479 -18.497 -4.736 1.00 49.69 95 ASP A C 1
ATOM 713 O O . ASP A 1 95 ? -15.253 -18.862 -3.854 1.00 49.69 95 ASP A O 1
ATOM 717 N N . GLY A 1 96 ? -14.732 -17.397 -5.461 1.00 48.84 96 GLY A N 1
ATOM 718 C CA . GLY A 1 96 ? -15.865 -16.483 -5.217 1.00 48.84 96 GLY A CA 1
ATOM 719 C C . GLY A 1 96 ? -17.170 -16.810 -5.958 1.00 48.84 96 GLY A C 1
ATOM 720 O O . GLY A 1 96 ? -18.239 -16.461 -5.467 1.00 48.84 96 GLY A O 1
ATOM 721 N N . ASP A 1 97 ? -17.099 -17.513 -7.093 1.00 47.84 97 ASP A N 1
ATOM 722 C CA . ASP A 1 97 ? -18.271 -17.813 -7.940 1.00 47.84 97 ASP A CA 1
ATOM 723 C C . ASP A 1 97 ? -18.861 -19.217 -7.702 1.00 47.84 97 ASP A C 1
ATOM 725 O O . ASP A 1 97 ? -19.919 -19.547 -8.231 1.00 47.84 97 ASP A O 1
ATOM 729 N N . ALA A 1 98 ? -18.220 -20.057 -6.881 1.00 46.69 98 ALA A N 1
ATOM 730 C CA . ALA A 1 98 ? -18.669 -21.430 -6.619 1.00 46.69 98 ALA A CA 1
ATOM 731 C C . ALA A 1 98 ? -19.624 -21.571 -5.414 1.00 46.69 98 ALA A C 1
ATOM 733 O O . ALA A 1 98 ? -20.079 -22.676 -5.131 1.00 46.69 98 ALA A O 1
ATOM 734 N N . MET A 1 99 ? -19.938 -20.482 -4.699 1.00 43.50 99 MET A N 1
ATOM 735 C CA . MET A 1 99 ? -20.833 -20.500 -3.525 1.00 43.50 99 MET A CA 1
ATOM 736 C C . MET A 1 99 ? -22.125 -19.687 -3.725 1.00 43.50 99 MET A C 1
ATOM 738 O O . MET A 1 99 ? -22.816 -19.375 -2.757 1.00 43.50 99 MET A O 1
ATOM 742 N N . ALA A 1 100 ? -22.445 -19.335 -4.976 1.00 45.00 100 ALA A N 1
ATOM 743 C CA . ALA A 1 100 ? -23.648 -18.591 -5.361 1.00 45.00 100 ALA A CA 1
ATOM 744 C C . ALA A 1 100 ? -24.527 -19.337 -6.392 1.00 45.00 100 ALA A C 1
ATOM 746 O O . ALA A 1 100 ? -25.286 -18.697 -7.121 1.00 45.00 100 ALA A O 1
ATOM 747 N N . ALA A 1 101 ? -24.433 -20.671 -6.447 1.00 37.19 101 ALA A N 1
ATOM 748 C CA . ALA A 1 101 ? -25.297 -21.543 -7.248 1.00 37.19 101 ALA A CA 1
ATOM 749 C C . ALA A 1 101 ? -25.991 -22.588 -6.365 1.00 37.19 101 ALA A C 1
ATOM 751 O O . ALA A 1 101 ? -25.297 -23.177 -5.505 1.00 37.19 101 ALA A O 1
#

pLDDT: mean 86.5, std 15.81, range [37.19, 98.5]

Organism: NCBI:txid89524

Sequence (101 aa):
MFDEMDALAWGQAQGDRARKLFSAVVLAVLDDAVRDEKKIGPGAGVESITRWARSKDGRLVLSCAGIDPTERAVGGLAEFVRRGERVSSALRLGDGDAMAA